Protein AF-A0A1C0VVS7-F1 (afdb_monomer)

Radius of gyration: 14.66 Å; Cα contacts (8 Å, |Δi|>4): 255; chains: 1; bounding box: 35×30×39 Å

pLDDT: mean 87.57, std 10.31, range [34.06, 96.69]

Sequence (140 aa):
MPFSTYYSVQSADDAARLASGGEPWPTSPNKAHIGAGLYSWGTRDDAQLYWERLRNRGIDVDILSFRISNSNLKKLRRLDLRPPISDTIVNGWLEIHSSLYGEGRPHSYQYVIRMTNSGAEHYFSKDVFPLFTLILNAER

Secondary structure (DSSP, 8-state):
--EEEEEEEE-HHHHHHHHTTSPSPP-STTT-TT-SEEEEESSHHHHHHHHHHHHTTT---EEEEEEEEHHHHTTS-EEE--TTS-HHHHHHHHHHH-TTTS-------SEEEEEETTEEEEEEEGGGGGG-EEE-----

Foldseek 3Di:
DDKQKWKAKAAPVQVVCLVVLCPPFDPDLVRAFLHGFTKTHRDVQLVVLVNVVCVVVVHDIDIWMKMAHPVLVVPWQEDECEPPNDPVVVLVVSQQCTNNNHDNDHDPGQWYWDQDPSGIMITGHSVCSVRMDIDDPPDD

Structure (mmCIF, N/CA/C/O backbone):
data_AF-A0A1C0VVS7-F1
#
_entry.id   AF-A0A1C0VVS7-F1
#
loop_
_atom_site.group_PDB
_atom_site.id
_atom_site.type_symbol
_atom_site.label_atom_id
_atom_site.label_alt_id
_atom_site.label_comp_id
_atom_site.label_asym_id
_atom_site.label_entity_id
_atom_site.label_seq_id
_atom_site.pdbx_PDB_ins_code
_atom_site.Cartn_x
_atom_site.Cartn_y
_atom_site.Cartn_z
_atom_site.occupancy
_atom_site.B_iso_or_equiv
_atom_site.auth_seq_id
_atom_site.auth_comp_id
_atom_site.auth_asym_id
_atom_site.auth_atom_id
_atom_site.pdbx_PDB_model_num
ATOM 1 N N . MET A 1 1 ? 7.751 -7.787 20.441 1.00 61.97 1 MET A N 1
ATOM 2 C CA . MET A 1 1 ? 8.459 -7.586 19.153 1.00 61.97 1 MET A CA 1
ATOM 3 C C . MET A 1 1 ? 8.044 -6.238 18.587 1.00 61.97 1 MET A C 1
ATOM 5 O O . MET A 1 1 ? 6.885 -5.895 18.775 1.00 61.97 1 MET A O 1
ATOM 9 N N . PRO A 1 2 ? 8.934 -5.460 17.955 1.00 89.44 2 PRO A N 1
ATOM 10 C CA . PRO A 1 2 ? 8.543 -4.176 17.384 1.00 89.44 2 PRO A CA 1
ATOM 11 C C . PRO A 1 2 ? 7.660 -4.387 16.142 1.00 89.44 2 PRO A C 1
ATOM 13 O O . PRO A 1 2 ? 7.901 -5.305 15.349 1.00 89.44 2 PRO A O 1
ATOM 16 N N . PHE A 1 3 ? 6.638 -3.546 15.999 1.00 91.88 3 PHE A N 1
ATOM 17 C CA . PHE A 1 3 ? 5.687 -3.552 14.887 1.00 91.88 3 PHE A CA 1
ATOM 18 C C . PHE A 1 3 ? 5.788 -2.245 14.106 1.00 91.88 3 PHE A C 1
ATOM 20 O O . PHE A 1 3 ? 6.082 -1.199 14.683 1.00 91.88 3 PHE A O 1
ATOM 27 N N . SER A 1 4 ? 5.500 -2.316 12.812 1.00 93.56 4 SER A N 1
ATOM 28 C CA . SER A 1 4 ? 5.284 -1.149 11.960 1.00 93.56 4 SER A CA 1
ATOM 29 C C . SER A 1 4 ? 3.786 -0.997 11.733 1.00 93.56 4 SER A C 1
ATOM 31 O O . SER A 1 4 ? 3.097 -1.994 11.497 1.00 93.56 4 SER A O 1
ATOM 33 N N . THR A 1 5 ? 3.287 0.233 11.845 1.00 94.38 5 THR A N 1
ATOM 34 C CA . THR A 1 5 ? 1.877 0.560 11.602 1.00 94.38 5 THR A CA 1
ATOM 35 C C . THR A 1 5 ? 1.768 1.315 10.288 1.00 94.38 5 THR A C 1
ATOM 37 O O . THR A 1 5 ? 2.561 2.215 10.033 1.00 94.38 5 THR A O 1
ATOM 40 N N . TYR A 1 6 ? 0.787 0.934 9.481 1.00 94.88 6 TYR A N 1
ATOM 41 C CA . TYR A 1 6 ? 0.453 1.544 8.204 1.00 94.88 6 TYR A CA 1
ATOM 42 C C . TYR A 1 6 ? -1.013 1.951 8.208 1.00 94.88 6 TYR A C 1
ATOM 44 O O . TYR A 1 6 ? -1.836 1.303 8.855 1.00 94.88 6 TYR A O 1
ATOM 52 N N . TYR A 1 7 ? -1.343 3.006 7.479 1.00 94.31 7 TYR A N 1
ATOM 53 C CA . TYR A 1 7 ? -2.673 3.603 7.501 1.00 94.31 7 TYR A CA 1
ATOM 54 C C . TYR A 1 7 ? -3.288 3.554 6.111 1.00 94.31 7 TYR A C 1
ATOM 56 O O . TYR A 1 7 ? -2.705 4.060 5.163 1.00 94.31 7 TYR A O 1
ATOM 64 N N . SER A 1 8 ? -4.453 2.941 5.958 1.00 92.62 8 SER A N 1
ATOM 65 C CA . SER A 1 8 ? -5.158 2.887 4.676 1.00 92.62 8 SER A CA 1
ATOM 66 C C . SER A 1 8 ? -6.434 3.706 4.758 1.00 92.62 8 SER A C 1
ATOM 68 O O . SER A 1 8 ? -7.111 3.675 5.780 1.00 92.62 8 SER A O 1
ATOM 70 N N . VAL A 1 9 ? -6.768 4.425 3.691 1.00 91.31 9 VAL A N 1
ATOM 71 C CA . VAL A 1 9 ? -8.016 5.188 3.606 1.00 91.31 9 VAL A CA 1
ATOM 72 C C . VAL A 1 9 ? -8.990 4.400 2.751 1.00 91.31 9 VAL A C 1
ATOM 74 O O . VAL A 1 9 ? -8.704 4.134 1.584 1.00 91.31 9 VAL A O 1
ATOM 77 N N . GLN 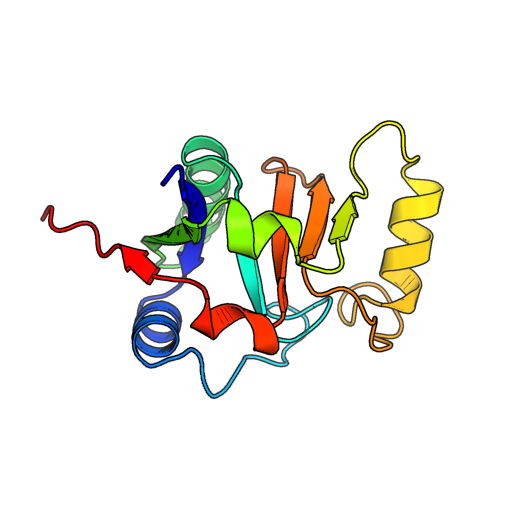A 1 10 ? -10.103 3.984 3.344 1.00 90.50 10 GLN A N 1
ATOM 78 C CA . GLN A 1 10 ? -11.021 3.017 2.750 1.00 90.50 10 GLN A CA 1
ATOM 79 C C . GLN A 1 10 ? -12.466 3.467 2.924 1.00 90.50 10 GLN A C 1
ATOM 81 O O . GLN A 1 10 ? -12.810 4.101 3.918 1.00 90.50 10 GLN A O 1
ATOM 86 N N . SER A 1 11 ? -13.315 3.123 1.957 1.00 88.94 11 SER A N 1
ATOM 87 C CA . SER A 1 11 ? -14.768 3.216 2.132 1.00 88.94 11 SER A CA 1
ATOM 88 C C . SER A 1 11 ? -15.251 2.173 3.146 1.00 88.94 11 SER A C 1
ATOM 90 O O . SER A 1 11 ? -14.535 1.207 3.419 1.00 88.94 11 SER A O 1
ATOM 92 N N . ALA A 1 12 ? -16.470 2.321 3.669 1.00 86.25 12 ALA A N 1
ATOM 93 C CA . ALA A 1 12 ? -17.051 1.350 4.600 1.00 86.25 12 ALA A CA 1
ATOM 94 C C . ALA A 1 12 ? -17.067 -0.087 4.028 1.00 86.25 12 ALA A C 1
ATOM 96 O O . ALA A 1 12 ? -16.686 -1.035 4.717 1.00 86.25 12 ALA A O 1
ATOM 97 N N . ASP A 1 13 ? -17.412 -0.244 2.746 1.00 86.19 13 ASP A N 1
ATOM 98 C CA . ASP A 1 13 ? -17.429 -1.547 2.066 1.00 86.19 13 ASP A CA 1
ATOM 99 C C . ASP A 1 13 ? -16.020 -2.131 1.908 1.00 86.19 13 ASP A C 1
ATOM 101 O O . ASP A 1 13 ? -15.782 -3.319 2.152 1.00 86.19 13 ASP A O 1
ATOM 105 N N . ASP A 1 14 ? -15.055 -1.292 1.518 1.00 86.38 14 ASP A N 1
ATOM 106 C CA . ASP A 1 14 ? -13.663 -1.717 1.383 1.00 86.38 14 ASP A CA 1
ATOM 107 C C . ASP A 1 14 ? -13.058 -2.078 2.756 1.00 86.38 14 ASP A C 1
ATOM 109 O O . ASP A 1 14 ? -12.291 -3.038 2.863 1.00 86.38 14 ASP A O 1
ATOM 113 N N . ALA A 1 15 ? -13.448 -1.365 3.816 1.00 86.94 15 ALA A N 1
ATOM 114 C CA . ALA A 1 15 ? -13.049 -1.642 5.189 1.00 86.94 15 ALA A CA 1
ATOM 115 C C . ALA A 1 15 ? -13.588 -2.987 5.689 1.00 86.94 15 ALA A C 1
ATOM 117 O O . ALA A 1 15 ? -12.817 -3.800 6.205 1.00 86.94 15 ALA A O 1
ATOM 118 N N . ALA A 1 16 ? -14.881 -3.256 5.482 1.00 86.75 16 ALA A N 1
ATOM 119 C CA . ALA A 1 16 ? -15.504 -4.531 5.833 1.00 86.75 16 ALA A CA 1
ATOM 120 C C . ALA A 1 16 ? -14.853 -5.706 5.087 1.00 86.75 16 ALA A C 1
ATOM 122 O O . ALA A 1 16 ? -14.596 -6.766 5.670 1.00 86.75 16 ALA A O 1
ATOM 123 N N . ARG A 1 17 ? -14.503 -5.500 3.810 1.00 89.50 17 ARG A N 1
ATOM 124 C CA . ARG A 1 17 ? -13.775 -6.492 3.015 1.00 89.50 17 ARG A CA 1
ATOM 125 C C . ARG A 1 17 ? -12.387 -6.773 3.586 1.00 89.50 17 ARG A C 1
ATOM 127 O O . ARG A 1 17 ? -12.032 -7.934 3.769 1.00 89.50 17 ARG A O 1
ATOM 134 N N . LEU A 1 18 ? -11.602 -5.739 3.890 1.00 88.12 18 LEU A N 1
ATOM 135 C CA . LEU A 1 18 ? -10.261 -5.905 4.467 1.00 88.12 18 LEU A CA 1
ATOM 136 C C . LEU A 1 18 ? -10.311 -6.550 5.858 1.00 88.12 18 LEU A C 1
ATOM 138 O O . LEU A 1 18 ? -9.459 -7.380 6.169 1.00 88.12 18 LEU A O 1
ATOM 142 N N . ALA A 1 19 ? -11.336 -6.245 6.659 1.00 86.25 19 ALA A N 1
ATOM 143 C CA . ALA A 1 19 ? -11.585 -6.920 7.932 1.00 86.25 19 ALA A CA 1
ATOM 144 C C . ALA A 1 19 ? -11.899 -8.420 7.761 1.00 86.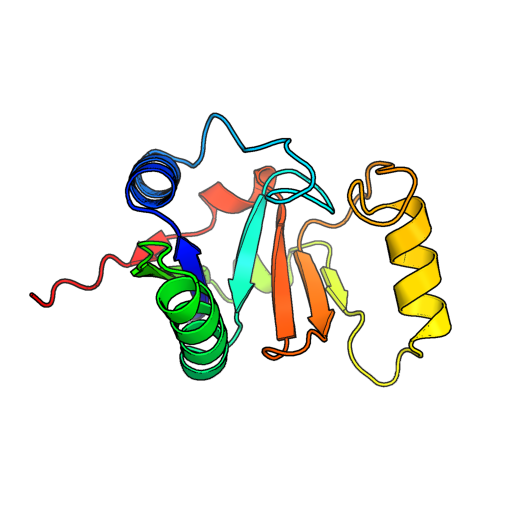25 19 ALA A C 1
ATOM 146 O O . ALA A 1 19 ? -11.568 -9.217 8.635 1.00 86.25 19 ALA A O 1
ATOM 147 N N . SER A 1 20 ? -12.474 -8.808 6.619 1.00 85.94 20 SER A N 1
ATOM 148 C CA . SER A 1 20 ? -12.826 -10.196 6.278 1.00 85.94 20 SER A CA 1
ATOM 149 C C . SER A 1 20 ? -11.718 -10.954 5.528 1.00 85.94 20 SER A C 1
ATOM 151 O O . SER A 1 20 ? -11.952 -12.058 5.045 1.00 85.94 20 SER A O 1
ATOM 153 N N . GLY A 1 21 ? -10.511 -10.384 5.407 1.00 81.56 21 GLY A N 1
ATOM 154 C CA . GLY A 1 21 ? -9.367 -11.014 4.725 1.00 81.56 21 GLY A CA 1
ATOM 155 C C . GLY A 1 21 ? -9.020 -10.422 3.354 1.00 81.56 21 GLY A C 1
ATOM 156 O O . GLY A 1 21 ? -8.024 -10.819 2.753 1.00 81.56 21 GLY A O 1
ATOM 157 N N . GLY A 1 22 ? -9.788 -9.440 2.876 1.00 81.19 22 GLY A N 1
ATOM 158 C CA . GLY A 1 22 ? -9.472 -8.645 1.685 1.00 81.19 22 GLY A CA 1
ATOM 159 C C . GLY A 1 22 ? -10.015 -9.187 0.361 1.00 81.19 22 GLY A C 1
ATOM 160 O O . GLY A 1 22 ? -9.977 -8.465 -0.635 1.00 81.19 22 GLY A O 1
ATOM 161 N N . GLU A 1 23 ? -10.577 -10.398 0.336 1.00 83.75 23 GLU A N 1
ATOM 162 C CA . GLU A 1 23 ? -11.190 -10.967 -0.869 1.00 83.75 23 GLU A CA 1
ATOM 163 C C . GLU A 1 23 ? -12.662 -10.544 -1.047 1.00 83.75 23 GLU A C 1
ATOM 165 O O . GLU A 1 23 ? -13.395 -10.458 -0.062 1.00 83.75 23 GLU A O 1
ATOM 170 N N . PRO A 1 24 ? -13.125 -10.295 -2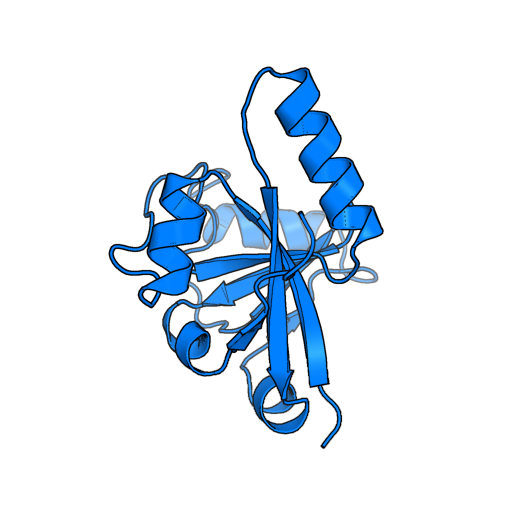.289 1.00 84.19 24 PRO A N 1
ATOM 171 C CA . PRO A 1 24 ? -12.355 -10.270 -3.535 1.00 84.19 24 PRO A CA 1
ATOM 172 C C . PRO A 1 24 ? -11.523 -8.986 -3.671 1.00 84.19 24 PRO A C 1
ATOM 174 O O . PRO A 1 24 ? -12.031 -7.875 -3.518 1.00 84.19 24 PRO A O 1
ATOM 177 N N . TRP A 1 25 ? -10.239 -9.126 -4.003 1.00 83.44 25 TRP A N 1
ATOM 178 C CA . TRP A 1 25 ? -9.364 -7.966 -4.151 1.00 83.44 25 TRP A CA 1
ATOM 179 C C . TRP A 1 25 ? -9.763 -7.122 -5.366 1.00 83.44 25 TRP A C 1
ATOM 181 O O . TRP A 1 25 ? -9.960 -7.683 -6.448 1.00 83.44 25 TRP A O 1
ATOM 191 N N . PRO A 1 26 ? -9.839 -5.784 -5.231 1.00 79.62 26 PRO A N 1
ATOM 192 C CA . PRO A 1 26 ? -10.102 -4.916 -6.367 1.00 79.62 26 PRO A CA 1
ATOM 193 C C . PRO A 1 26 ? -9.052 -5.121 -7.460 1.00 79.62 26 PRO A C 1
ATOM 195 O O . PRO A 1 26 ? -7.859 -5.189 -7.179 1.00 79.62 26 PRO A O 1
ATOM 198 N N . THR A 1 27 ? -9.501 -5.178 -8.711 1.00 75.06 27 THR A N 1
ATOM 199 C CA . THR A 1 27 ? -8.637 -5.209 -9.904 1.00 75.06 27 THR A CA 1
ATOM 200 C C . THR A 1 27 ? -8.775 -3.945 -10.748 1.00 75.06 27 THR A C 1
ATOM 202 O O . THR A 1 27 ? -8.056 -3.768 -11.726 1.00 75.06 27 THR A O 1
ATOM 205 N N . SER A 1 28 ? -9.693 -3.044 -10.378 1.00 71.75 28 SER A N 1
ATOM 206 C CA . SER A 1 28 ? -9.908 -1.793 -11.101 1.00 71.75 28 SER A CA 1
ATOM 207 C C . SER A 1 28 ? -8.653 -0.911 -11.037 1.00 71.75 28 SER A C 1
ATOM 209 O O . SER A 1 28 ? -8.138 -0.719 -9.927 1.00 71.75 28 SER A O 1
ATOM 211 N N . PRO A 1 29 ? -8.227 -0.280 -12.147 1.00 69.94 29 PRO A N 1
ATOM 212 C CA . PRO A 1 29 ? -7.024 0.554 -12.185 1.00 69.94 29 PRO A CA 1
ATOM 213 C C . PRO A 1 29 ? -6.984 1.636 -11.104 1.00 69.94 29 PRO A C 1
ATOM 215 O O . PRO A 1 29 ? -5.954 1.854 -10.487 1.00 69.94 29 PRO A O 1
ATOM 218 N N . ASN A 1 30 ? -8.122 2.248 -10.772 1.00 70.19 30 ASN A N 1
ATOM 219 C CA . ASN A 1 30 ? -8.191 3.302 -9.751 1.00 70.19 30 ASN A CA 1
ATOM 220 C C . ASN A 1 30 ? -8.002 2.808 -8.304 1.00 70.19 30 ASN A C 1
ATOM 222 O O . ASN A 1 30 ? -7.813 3.627 -7.410 1.00 70.19 30 ASN A O 1
ATOM 226 N N . LYS A 1 31 ? -8.081 1.494 -8.058 1.00 70.31 31 LYS A N 1
ATOM 227 C CA . LYS A 1 31 ? -7.936 0.884 -6.720 1.00 70.31 31 LYS A CA 1
ATOM 228 C C . LYS A 1 31 ? -6.742 -0.069 -6.606 1.00 70.31 31 LYS A C 1
ATOM 230 O O . LYS A 1 31 ? -6.340 -0.390 -5.496 1.00 70.31 31 LYS A O 1
ATOM 235 N N . ALA A 1 32 ? -6.210 -0.539 -7.732 1.00 77.31 32 ALA A N 1
ATOM 236 C CA . ALA A 1 32 ? -5.192 -1.584 -7.797 1.00 77.31 32 ALA A CA 1
ATOM 237 C C . ALA A 1 32 ? -4.210 -1.328 -8.944 1.00 77.31 32 ALA A C 1
ATOM 239 O O . ALA A 1 32 ? -3.900 -2.221 -9.732 1.00 77.31 32 ALA A O 1
ATOM 240 N N . HIS A 1 33 ? -3.755 -0.078 -9.080 1.00 79.44 33 HIS A N 1
ATOM 241 C CA . HIS A 1 33 ? -3.030 0.327 -10.276 1.00 79.44 33 HIS A CA 1
ATOM 242 C C . HIS A 1 33 ? -1.738 -0.481 -10.478 1.00 79.44 33 HIS A C 1
ATOM 244 O O . HIS A 1 33 ? -1.489 -0.923 -11.586 1.00 79.44 33 HIS A O 1
ATOM 250 N N . ILE A 1 34 ? -0.973 -0.776 -9.427 1.00 84.50 34 ILE A N 1
ATOM 251 C CA . ILE A 1 34 ? 0.234 -1.636 -9.486 1.00 84.50 34 ILE A 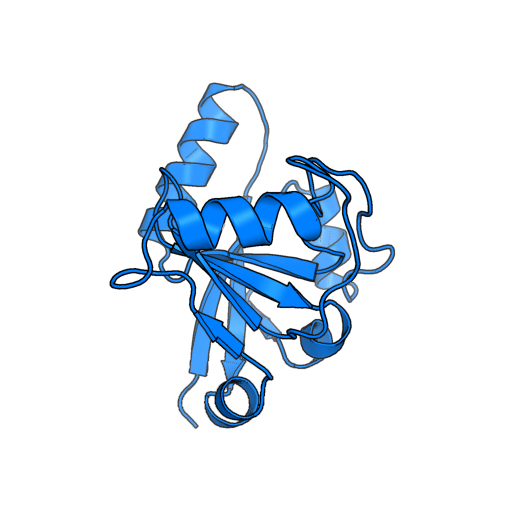CA 1
ATOM 252 C C . ILE A 1 34 ? -0.027 -3.089 -9.061 1.00 84.50 34 ILE A C 1
ATOM 254 O O . ILE A 1 34 ? 0.896 -3.887 -8.968 1.00 84.50 34 ILE A O 1
ATOM 258 N N . GLY A 1 35 ? -1.284 -3.460 -8.822 1.00 86.56 35 GLY A N 1
ATOM 259 C CA . GLY A 1 35 ? -1.671 -4.821 -8.469 1.00 86.56 35 GLY A CA 1
ATOM 260 C C . GLY A 1 35 ? -2.685 -4.892 -7.335 1.00 86.56 35 GLY A C 1
ATOM 261 O O . GLY A 1 35 ? -2.960 -3.923 -6.631 1.00 86.56 35 GLY A O 1
ATOM 262 N N . ALA A 1 36 ? -3.256 -6.081 -7.162 1.00 88.75 36 ALA A N 1
ATOM 263 C CA . ALA A 1 36 ? -4.169 -6.374 -6.069 1.00 88.75 36 ALA A CA 1
ATOM 264 C C . ALA A 1 36 ? -3.415 -6.409 -4.731 1.00 88.75 36 ALA A C 1
ATOM 266 O O . ALA A 1 36 ? -2.531 -7.246 -4.524 1.00 88.75 36 ALA A O 1
ATOM 267 N N . GLY A 1 37 ? -3.790 -5.531 -3.805 1.00 91.38 37 GLY A N 1
ATOM 268 C CA . GLY A 1 37 ? -3.126 -5.452 -2.514 1.00 91.38 37 GLY A CA 1
ATOM 269 C C . GLY A 1 37 ? -3.616 -4.315 -1.631 1.00 91.38 37 GLY A C 1
ATOM 270 O O . GLY A 1 37 ? -4.562 -3.597 -1.960 1.00 91.38 37 GLY A O 1
ATOM 271 N N . LEU A 1 38 ? -2.963 -4.174 -0.482 1.00 92.31 38 LEU A N 1
ATOM 272 C CA . LEU A 1 38 ? -3.209 -3.106 0.474 1.00 92.31 38 LEU A CA 1
ATOM 273 C C . LEU A 1 38 ? -2.372 -1.878 0.101 1.00 92.31 38 LEU A C 1
ATOM 275 O O . LEU A 1 38 ? -1.145 -1.912 0.168 1.00 92.31 38 LEU A O 1
ATOM 279 N N . TYR A 1 39 ? -3.053 -0.785 -0.227 1.00 92.69 39 TYR A N 1
ATOM 280 C CA . TYR A 1 39 ? -2.460 0.539 -0.409 1.00 92.69 39 TYR A CA 1
ATOM 281 C C . TYR A 1 39 ? -2.580 1.327 0.888 1.00 92.69 39 TYR A C 1
ATOM 283 O O . TYR A 1 39 ? -3.651 1.382 1.496 1.00 92.69 39 TYR A O 1
ATOM 291 N N . SER A 1 40 ? -1.479 1.902 1.347 1.00 94.38 40 SER A N 1
ATOM 292 C CA . SER A 1 40 ? -1.398 2.508 2.672 1.00 94.38 40 SER A CA 1
ATOM 293 C C . SER A 1 40 ? -0.354 3.617 2.741 1.00 94.38 40 SER A C 1
ATOM 295 O O . SER A 1 40 ? 0.432 3.812 1.822 1.00 94.38 40 SER A O 1
ATOM 297 N N . TRP A 1 41 ? -0.341 4.327 3.856 1.00 94.25 41 TRP A N 1
ATOM 298 C CA . TRP A 1 41 ? 0.566 5.412 4.187 1.00 94.25 41 TRP A CA 1
ATOM 299 C C . TRP A 1 41 ? 1.417 5.013 5.388 1.00 94.25 41 TRP A C 1
ATOM 301 O O . TRP A 1 41 ? 0.957 4.293 6.280 1.00 94.25 41 TRP A O 1
ATOM 311 N N . GLY A 1 42 ? 2.669 5.471 5.408 1.00 91.00 42 GLY A N 1
ATOM 312 C CA . GLY A 1 42 ? 3.607 5.174 6.492 1.00 91.00 42 GLY A CA 1
ATOM 313 C C . GLY A 1 42 ? 3.305 5.941 7.781 1.00 91.00 42 GLY A C 1
ATOM 314 O O . GLY A 1 42 ? 3.732 5.525 8.855 1.00 91.00 42 GLY A O 1
ATOM 315 N N . THR A 1 43 ? 2.558 7.043 7.685 1.00 90.38 43 THR A N 1
ATOM 316 C CA . THR A 1 43 ? 2.168 7.888 8.817 1.00 90.38 43 THR A CA 1
ATOM 317 C C . THR A 1 43 ? 0.666 8.164 8.803 1.00 90.38 43 THR A C 1
ATOM 319 O O . THR A 1 43 ? 0.007 8.058 7.764 1.00 90.38 43 THR A O 1
ATOM 322 N N . ARG A 1 44 ? 0.110 8.501 9.974 1.00 89.75 44 ARG A N 1
ATOM 323 C CA . ARG A 1 44 ? -1.303 8.882 10.091 1.00 89.75 44 ARG A CA 1
ATOM 324 C C . ARG A 1 44 ? -1.574 10.224 9.412 1.00 89.75 44 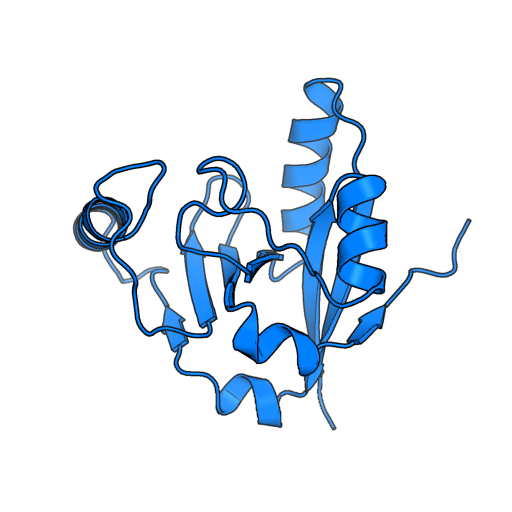ARG A C 1
ATOM 326 O O . ARG A 1 44 ? -2.629 10.370 8.808 1.00 89.75 44 ARG A O 1
ATOM 333 N N . ASP A 1 45 ? -0.625 11.153 9.475 1.00 90.38 45 ASP A N 1
ATOM 334 C CA . ASP A 1 45 ? -0.764 12.499 8.911 1.00 90.38 45 ASP A CA 1
ATOM 335 C C . ASP A 1 45 ? -0.873 12.447 7.378 1.00 90.38 45 ASP A C 1
ATOM 337 O O . ASP A 1 45 ? -1.777 13.051 6.803 1.00 90.38 45 ASP A O 1
ATOM 341 N N . ASP A 1 46 ? -0.045 11.631 6.715 1.00 90.19 46 ASP A N 1
ATOM 342 C CA . ASP A 1 46 ? -0.134 11.393 5.264 1.00 90.19 46 ASP A CA 1
ATOM 343 C C . ASP A 1 46 ? -1.498 10.787 4.874 1.00 90.19 46 ASP A C 1
ATOM 345 O O . ASP A 1 46 ? -2.140 11.205 3.902 1.00 90.19 46 ASP A O 1
ATOM 349 N N . ALA A 1 47 ? -1.986 9.828 5.673 1.00 90.62 47 ALA A N 1
ATOM 350 C CA . ALA A 1 47 ? -3.309 9.242 5.477 1.00 90.62 47 ALA A CA 1
ATOM 351 C C . ALA A 1 47 ? -4.430 10.259 5.687 1.00 90.62 47 ALA A C 1
ATOM 353 O O . ALA A 1 47 ? -5.410 10.237 4.943 1.00 90.62 47 ALA A O 1
ATOM 354 N N . GLN A 1 48 ? -4.285 11.160 6.656 1.00 90.25 48 GLN A N 1
ATOM 355 C CA . GLN A 1 48 ? -5.248 12.221 6.909 1.00 90.25 48 GLN A CA 1
ATOM 356 C C . GLN A 1 48 ? -5.294 13.216 5.747 1.00 90.25 48 GLN A C 1
ATOM 358 O O . GLN A 1 48 ? -6.383 13.530 5.277 1.00 90.25 48 GLN A O 1
ATOM 363 N N . LEU A 1 49 ? -4.148 13.623 5.193 1.00 90.25 49 LEU A N 1
ATOM 364 C CA . LEU A 1 49 ? -4.107 14.475 3.998 1.00 90.25 49 LEU A CA 1
ATOM 365 C C . LEU A 1 49 ? -4.834 13.832 2.810 1.00 90.25 49 LEU A C 1
ATOM 367 O O . LEU A 1 49 ? -5.521 14.510 2.042 1.00 90.25 49 LEU A O 1
ATOM 371 N N . TYR A 1 50 ? -4.687 12.517 2.629 1.00 88.88 50 TYR A N 1
ATOM 372 C CA . TYR A 1 50 ? -5.418 11.792 1.591 1.00 88.88 50 TYR A CA 1
ATOM 373 C C . TYR A 1 50 ? -6.920 11.670 1.908 1.00 88.88 50 TYR A C 1
ATOM 375 O O . TYR A 1 50 ? -7.753 11.888 1.027 1.00 88.88 50 TYR A O 1
ATOM 383 N N . TRP A 1 51 ? -7.274 11.396 3.165 1.00 91.19 51 TRP A N 1
ATOM 384 C CA . TRP A 1 51 ? -8.654 11.345 3.656 1.00 91.19 51 TRP A CA 1
ATOM 385 C C . TRP A 1 51 ? -9.389 12.678 3.458 1.00 91.19 51 TRP A C 1
ATOM 387 O O . TRP A 1 51 ? -10.482 12.689 2.892 1.00 91.19 51 TRP A O 1
ATOM 397 N N . GLU A 1 52 ? -8.766 13.806 3.808 1.00 90.25 52 GLU A N 1
ATOM 398 C CA . GLU A 1 52 ? -9.321 15.153 3.614 1.00 90.25 52 GLU A CA 1
ATOM 399 C C . GLU A 1 52 ? -9.582 15.437 2.130 1.00 90.25 52 GLU A C 1
ATOM 401 O O . GLU A 1 52 ? -10.642 15.943 1.763 1.00 90.25 52 GLU A O 1
ATOM 406 N N . ARG A 1 53 ? -8.661 15.043 1.239 1.00 88.81 53 ARG A N 1
ATOM 407 C CA . ARG A 1 53 ? -8.847 15.190 -0.216 1.00 88.81 53 ARG A CA 1
ATOM 408 C C . ARG A 1 53 ? -10.044 14.401 -0.742 1.00 88.81 53 ARG A C 1
ATOM 410 O O . ARG A 1 53 ? -10.732 14.892 -1.636 1.00 88.81 53 ARG A O 1
ATOM 417 N N . LEU A 1 54 ? -10.286 13.195 -0.229 1.00 88.56 54 LEU A N 1
ATOM 418 C CA . LEU A 1 54 ? -11.432 12.372 -0.630 1.00 88.56 54 LEU A CA 1
ATOM 419 C C . LEU A 1 54 ? -12.747 12.913 -0.054 1.00 88.56 54 LEU A C 1
ATOM 421 O O . LEU A 1 54 ? -13.716 13.063 -0.800 1.00 88.56 54 LEU A O 1
ATOM 425 N N . ARG A 1 55 ? -12.753 13.312 1.222 1.00 89.06 55 ARG A N 1
ATOM 426 C CA . ARG A 1 55 ? -13.896 13.969 1.880 1.00 89.06 55 ARG A CA 1
ATOM 427 C C . ARG A 1 55 ? -14.297 15.262 1.172 1.00 89.06 55 ARG A C 1
ATOM 429 O O . ARG A 1 55 ? -15.478 15.470 0.913 1.00 89.06 55 ARG A O 1
ATOM 436 N N . ASN A 1 56 ? -13.327 16.077 0.755 1.00 89.81 56 ASN A N 1
ATOM 437 C CA . ASN A 1 56 ? -13.569 17.305 -0.014 1.00 89.81 56 ASN A CA 1
ATOM 438 C C . ASN A 1 56 ? -14.190 17.045 -1.397 1.00 89.81 56 ASN A C 1
ATOM 440 O O . ASN A 1 56 ? -14.798 17.939 -1.978 1.00 89.81 56 ASN A O 1
ATOM 444 N N . ARG A 1 57 ? -14.063 15.824 -1.928 1.00 87.31 57 ARG A N 1
ATOM 445 C CA . ARG A 1 57 ? -14.738 15.374 -3.157 1.00 87.31 57 ARG A CA 1
ATOM 446 C C . ARG A 1 57 ? -16.107 14.738 -2.887 1.00 87.31 57 ARG A C 1
ATOM 448 O O . ARG A 1 57 ? -16.719 14.226 -3.817 1.00 87.31 57 ARG A O 1
ATOM 455 N N . GLY A 1 58 ? -16.576 14.750 -1.637 1.00 88.88 58 GLY A N 1
ATOM 456 C CA . GLY A 1 58 ? -17.837 14.138 -1.217 1.00 88.88 58 GLY A CA 1
ATOM 457 C C . GLY A 1 58 ? -17.780 12.616 -1.074 1.00 88.88 58 GLY A C 1
ATOM 458 O O . GLY A 1 58 ? -18.826 11.975 -1.072 1.00 88.88 58 GLY A O 1
ATOM 459 N N . ILE A 1 59 ? -16.584 12.024 -0.987 1.00 88.94 59 ILE A N 1
ATOM 460 C CA . ILE A 1 59 ? -16.412 10.575 -0.835 1.00 88.94 59 ILE A CA 1
ATOM 461 C C . ILE A 1 59 ? -16.316 10.249 0.656 1.00 88.94 59 ILE A C 1
ATOM 463 O O . ILE A 1 59 ? -15.451 10.784 1.354 1.00 88.94 59 ILE A O 1
ATOM 467 N N . ASP A 1 60 ? -17.187 9.360 1.130 1.00 89.44 60 ASP A N 1
ATOM 468 C CA . ASP A 1 60 ? -17.162 8.890 2.512 1.00 89.44 60 ASP A CA 1
ATOM 469 C C . ASP A 1 60 ? -16.136 7.766 2.685 1.00 89.44 60 ASP A C 1
ATOM 471 O O . ASP A 1 60 ? -16.197 6.716 2.037 1.00 89.44 60 ASP A O 1
ATOM 475 N N . VAL A 1 61 ? -15.146 8.034 3.527 1.00 91.31 61 VAL A N 1
ATOM 476 C CA . VAL A 1 61 ? -14.011 7.155 3.801 1.00 91.31 61 VAL A CA 1
ATOM 477 C C . VAL A 1 61 ? -13.576 7.305 5.250 1.00 91.31 61 VAL A C 1
ATOM 479 O O . VAL A 1 61 ? -13.782 8.357 5.866 1.00 91.31 61 VAL A O 1
ATOM 482 N N . ASP A 1 62 ? -12.895 6.276 5.742 1.00 91.12 62 ASP A N 1
ATOM 483 C CA . ASP A 1 62 ? -12.289 6.197 7.065 1.00 91.12 62 ASP A CA 1
ATOM 484 C C . ASP A 1 62 ? -10.827 5.755 6.980 1.00 91.12 62 ASP A C 1
ATOM 486 O O . ASP A 1 62 ? -10.385 5.138 6.005 1.00 91.12 62 ASP A O 1
ATOM 490 N N . 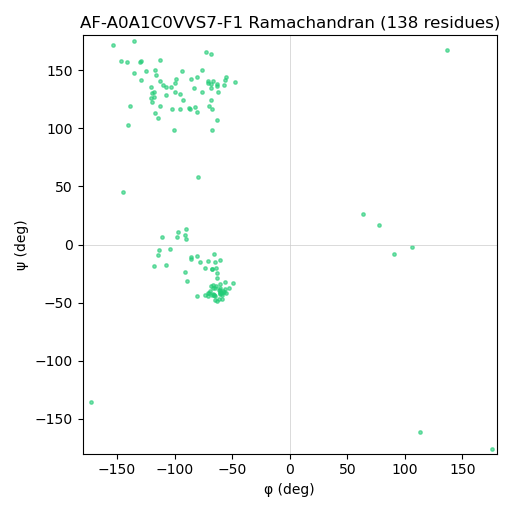ILE A 1 63 ? -10.062 6.082 8.022 1.00 91.75 63 ILE A N 1
ATOM 491 C CA . ILE A 1 63 ? -8.660 5.684 8.150 1.00 91.75 63 ILE A CA 1
ATOM 492 C C . ILE A 1 63 ? -8.576 4.406 8.985 1.00 91.75 63 ILE A C 1
ATOM 494 O O . ILE A 1 63 ? -8.867 4.399 10.181 1.00 91.75 63 ILE A O 1
ATOM 498 N N . LEU A 1 64 ? -8.104 3.333 8.363 1.00 92.00 64 LEU A N 1
ATOM 499 C CA . LEU A 1 64 ? -7.841 2.044 8.990 1.00 92.00 64 LEU A CA 1
ATOM 500 C C . LEU A 1 64 ? -6.360 1.896 9.318 1.00 92.00 64 LEU A C 1
ATOM 502 O O . LEU A 1 64 ? -5.502 2.288 8.529 1.00 92.00 64 LEU A O 1
ATOM 506 N N . SER A 1 65 ? -6.055 1.272 10.455 1.00 94.25 65 SER A N 1
ATOM 507 C CA . SER A 1 65 ? -4.676 1.027 10.889 1.00 94.25 65 SER A CA 1
ATOM 508 C C . SER A 1 65 ? -4.320 -0.449 10.743 1.00 94.25 65 SER A C 1
ATOM 510 O O . SER A 1 65 ? -5.013 -1.311 11.267 1.00 94.25 65 SER A O 1
ATOM 512 N N . PHE A 1 66 ? -3.212 -0.758 10.083 1.00 94.06 66 PHE A N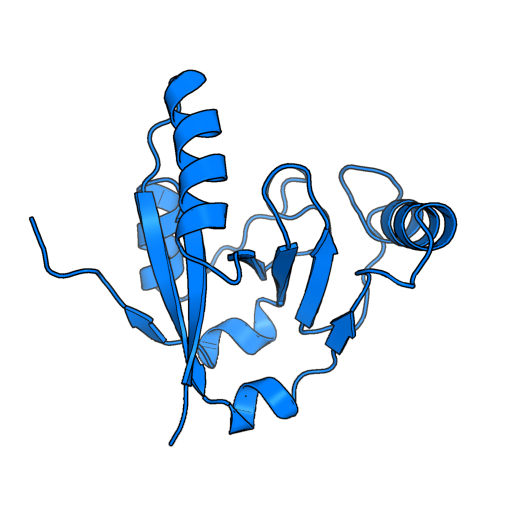 1
ATOM 513 C CA . PHE A 1 66 ? -2.724 -2.117 9.863 1.00 94.06 66 PHE A CA 1
ATOM 514 C C . PHE A 1 66 ? -1.344 -2.280 10.487 1.00 94.06 66 PHE A C 1
ATOM 516 O O . PHE A 1 66 ? -0.447 -1.474 10.248 1.00 94.06 66 PHE A O 1
ATOM 523 N N . ARG A 1 67 ? -1.150 -3.334 11.281 1.00 95.12 67 ARG A N 1
ATOM 524 C CA . ARG A 1 67 ? 0.140 -3.642 11.909 1.00 95.12 67 ARG A CA 1
ATOM 525 C C . ARG A 1 67 ? 0.772 -4.877 11.300 1.00 95.12 67 ARG A C 1
ATOM 527 O O . ARG A 1 67 ? 0.105 -5.888 11.131 1.00 95.12 67 ARG A O 1
ATOM 534 N N . ILE A 1 68 ? 2.075 -4.811 11.064 1.00 95.38 68 ILE A N 1
ATOM 535 C CA . ILE A 1 68 ? 2.912 -5.948 10.669 1.00 95.38 68 ILE A CA 1
ATOM 536 C C . ILE A 1 68 ? 4.129 -6.016 11.590 1.00 95.38 68 ILE A C 1
ATOM 538 O O . ILE A 1 68 ? 4.682 -4.992 11.999 1.00 95.38 68 ILE A O 1
ATOM 542 N N . SER A 1 69 ? 4.554 -7.225 11.956 1.00 96.00 69 SER A N 1
ATOM 543 C CA . SER A 1 69 ? 5.778 -7.394 12.741 1.00 96.00 69 SER A CA 1
ATOM 544 C C . SER A 1 69 ? 6.998 -6.975 11.917 1.00 96.00 69 SER A C 1
ATOM 546 O O . SER A 1 69 ? 7.106 -7.280 10.726 1.00 96.00 69 SER A O 1
ATOM 548 N N . ASN A 1 70 ? 7.973 -6.317 12.547 1.00 93.81 70 ASN A N 1
ATOM 549 C CA . ASN A 1 70 ? 9.177 -5.884 11.831 1.00 93.81 70 ASN A CA 1
ATOM 550 C C . ASN A 1 70 ? 9.984 -7.071 11.276 1.00 93.81 70 ASN A C 1
ATOM 552 O O . ASN A 1 70 ? 10.719 -6.914 10.304 1.00 93.81 70 ASN A O 1
ATOM 556 N N . SER A 1 71 ? 9.857 -8.259 11.875 1.00 94.69 71 SER A N 1
ATOM 557 C CA . SER A 1 71 ? 10.472 -9.490 11.371 1.00 94.69 71 SER A CA 1
ATOM 558 C C . SER A 1 71 ? 9.831 -9.970 10.068 1.00 94.69 71 SER A C 1
ATOM 560 O O . SER A 1 71 ? 10.561 -10.381 9.170 1.00 94.69 71 SER A O 1
ATOM 562 N N . ASN A 1 72 ? 8.503 -9.889 9.935 1.00 95.12 72 ASN A N 1
ATOM 563 C CA . ASN A 1 72 ? 7.809 -10.215 8.687 1.00 95.12 72 ASN A CA 1
ATOM 564 C C . ASN A 1 72 ? 8.073 -9.153 7.622 1.00 95.12 72 ASN A C 1
ATOM 566 O O . ASN A 1 72 ? 8.423 -9.498 6.497 1.00 95.12 72 ASN A O 1
ATOM 570 N N . LEU A 1 73 ? 8.012 -7.871 7.995 1.00 94.38 73 LEU A N 1
ATOM 571 C CA . LEU A 1 73 ? 8.259 -6.758 7.079 1.00 94.38 73 LEU A CA 1
ATOM 572 C C . LEU A 1 73 ? 9.642 -6.846 6.412 1.00 94.38 73 LEU A C 1
ATOM 574 O O . LEU A 1 73 ? 9.769 -6.622 5.212 1.00 94.38 73 LEU A O 1
ATOM 578 N N . LYS A 1 74 ? 10.681 -7.222 7.171 1.00 94.12 74 LYS A N 1
ATOM 579 C CA . LYS A 1 74 ? 12.054 -7.380 6.655 1.00 94.12 74 LYS A CA 1
ATOM 580 C C . LYS A 1 74 ? 12.227 -8.542 5.672 1.00 94.12 74 LYS A C 1
ATOM 582 O O . LYS A 1 74 ? 13.203 -8.545 4.931 1.00 94.12 74 LYS A O 1
ATOM 587 N N . LYS A 1 75 ? 11.325 -9.526 5.680 1.00 95.19 75 LYS A N 1
ATOM 588 C CA . LYS A 1 75 ? 11.374 -10.688 4.777 1.00 95.19 75 LYS A CA 1
ATOM 589 C C . LYS A 1 75 ? 10.705 -10.418 3.431 1.00 95.19 75 LYS A C 1
ATOM 591 O O . LYS A 1 75 ? 10.851 -11.228 2.520 1.00 95.19 75 LYS A O 1
ATOM 596 N N . LEU A 1 76 ? 9.960 -9.319 3.306 1.00 96.00 76 LEU A N 1
ATOM 597 C CA . LEU A 1 76 ? 9.227 -9.010 2.084 1.00 96.00 76 LEU A CA 1
ATOM 598 C C . LEU A 1 76 ? 10.186 -8.614 0.962 1.00 96.00 76 LEU A C 1
ATOM 600 O O . LEU A 1 76 ? 11.111 -7.822 1.165 1.00 96.00 76 LEU A O 1
ATOM 604 N N . ARG A 1 77 ? 9.916 -9.102 -0.252 1.00 96.62 77 ARG A N 1
ATOM 605 C CA . ARG A 1 77 ? 10.600 -8.627 -1.460 1.00 96.62 77 ARG A CA 1
ATOM 606 C C . ARG A 1 77 ? 10.188 -7.179 -1.732 1.00 96.62 77 ARG A C 1
ATOM 608 O O . ARG A 1 77 ? 9.105 -6.933 -2.270 1.00 96.62 77 ARG A O 1
ATOM 615 N N . ARG A 1 78 ? 11.049 -6.243 -1.322 1.00 95.81 78 ARG A N 1
ATOM 616 C CA . ARG A 1 78 ? 10.787 -4.800 -1.305 1.00 95.81 78 ARG A CA 1
ATOM 617 C C . ARG A 1 78 ? 11.403 -4.066 -2.496 1.00 95.81 78 ARG A C 1
ATOM 619 O O . ARG A 1 78 ? 12.565 -4.301 -2.817 1.00 95.81 78 ARG A O 1
ATOM 626 N N . LEU A 1 79 ? 10.655 -3.121 -3.056 1.00 95.31 79 LEU A N 1
ATOM 627 C CA . LEU A 1 79 ? 11.136 -2.067 -3.950 1.00 95.31 79 LEU A CA 1
ATOM 628 C C . LEU A 1 79 ? 10.873 -0.705 -3.295 1.00 95.31 79 LEU A C 1
ATOM 630 O O . LEU A 1 79 ? 9.750 -0.426 -2.885 1.00 95.31 79 LEU A O 1
ATOM 634 N N . ASP A 1 80 ? 11.897 0.134 -3.172 1.00 95.00 80 ASP A N 1
ATOM 635 C CA . ASP A 1 80 ? 11.767 1.499 -2.652 1.00 95.00 80 ASP A CA 1
ATOM 636 C C . ASP A 1 80 ? 12.106 2.480 -3.777 1.00 95.00 80 ASP A C 1
ATOM 638 O O . ASP A 1 80 ? 13.252 2.552 -4.212 1.00 95.00 80 ASP A O 1
ATOM 642 N N . LEU A 1 81 ? 11.085 3.169 -4.286 1.00 93.25 81 LEU A N 1
ATOM 643 C CA . LEU A 1 81 ? 11.162 4.129 -5.391 1.00 93.25 81 LEU A CA 1
ATOM 644 C C . LEU A 1 81 ? 11.253 5.578 -4.895 1.00 93.25 81 LEU A C 1
ATOM 646 O O . LEU A 1 81 ? 11.078 6.511 -5.674 1.00 93.25 81 LEU A O 1
ATOM 650 N N . ARG A 1 82 ? 11.471 5.796 -3.595 1.00 92.31 82 ARG A N 1
ATOM 651 C CA . ARG A 1 82 ? 11.671 7.140 -3.041 1.00 92.31 82 ARG A CA 1
ATOM 652 C C . ARG A 1 82 ? 13.053 7.697 -3.433 1.00 92.31 82 ARG A C 1
ATOM 654 O O . ARG A 1 82 ? 13.922 6.932 -3.861 1.00 92.31 82 ARG A O 1
ATOM 661 N N . PRO A 1 83 ? 13.294 9.013 -3.263 1.00 88.12 83 PRO A N 1
ATOM 662 C CA . PRO A 1 83 ? 14.614 9.604 -3.475 1.00 88.12 83 PRO A CA 1
ATOM 663 C C . PRO A 1 83 ? 15.732 8.804 -2.779 1.00 88.12 83 PRO A C 1
ATOM 665 O O . PRO A 1 83 ? 15.529 8.332 -1.656 1.00 88.12 83 PRO A O 1
ATOM 668 N N . PRO A 1 84 ? 16.907 8.637 -3.420 1.00 90.44 84 PRO A N 1
ATOM 669 C CA . PRO A 1 84 ? 17.421 9.406 -4.562 1.00 90.44 84 PRO A CA 1
ATOM 670 C C . PRO A 1 84 ? 17.057 8.859 -5.958 1.00 90.44 84 PRO A C 1
ATOM 672 O O . PRO A 1 84 ? 17.656 9.284 -6.944 1.00 90.44 84 PRO A O 1
ATOM 675 N N . ILE A 1 85 ? 16.114 7.917 -6.072 1.00 90.06 85 ILE A N 1
ATOM 676 C CA . ILE A 1 85 ? 15.634 7.446 -7.380 1.00 90.06 85 ILE A CA 1
ATOM 677 C C . ILE A 1 85 ? 14.977 8.610 -8.135 1.00 90.06 85 ILE A C 1
ATOM 679 O O . ILE A 1 85 ? 14.171 9.340 -7.563 1.00 90.06 85 ILE A O 1
ATOM 683 N N . SER A 1 86 ? 15.346 8.805 -9.405 1.00 89.62 86 SER A N 1
ATOM 684 C CA . SER A 1 86 ? 14.812 9.896 -10.223 1.00 89.62 86 SER A CA 1
ATOM 685 C C . SER A 1 86 ? 13.393 9.609 -10.701 1.00 89.62 86 SER A C 1
ATOM 687 O O . SER A 1 86 ? 13.042 8.461 -10.985 1.00 89.62 86 SER A O 1
ATOM 689 N N . ASP A 1 87 ? 12.609 10.669 -10.897 1.00 87.50 87 ASP A N 1
ATOM 690 C CA . ASP A 1 87 ? 11.240 10.564 -11.409 1.00 87.50 87 ASP A CA 1
ATOM 691 C C . ASP A 1 87 ? 11.175 9.838 -12.757 1.00 87.50 87 ASP A C 1
ATOM 693 O O . ASP A 1 87 ? 10.234 9.094 -13.003 1.00 87.50 87 ASP A O 1
ATOM 697 N N . THR A 1 88 ? 12.196 9.964 -13.614 1.00 90.94 88 THR A N 1
ATOM 698 C CA . THR A 1 88 ? 12.285 9.208 -14.875 1.00 90.94 88 THR A CA 1
ATOM 699 C C . THR A 1 88 ? 12.267 7.696 -14.644 1.00 90.94 88 THR A C 1
ATOM 701 O O . THR A 1 88 ? 11.561 6.979 -15.347 1.00 90.94 88 THR A O 1
ATOM 704 N N . ILE A 1 89 ? 13.015 7.201 -13.652 1.00 90.38 89 ILE A N 1
ATOM 705 C CA . ILE A 1 89 ? 13.058 5.768 -13.329 1.00 90.38 89 ILE A CA 1
ATOM 706 C C . ILE A 1 89 ? 11.728 5.328 -12.712 1.00 90.38 89 ILE A C 1
ATOM 708 O O . ILE A 1 89 ? 11.208 4.269 -13.067 1.00 90.38 89 ILE A O 1
ATOM 712 N N . VAL A 1 90 ? 11.161 6.142 -11.816 1.00 90.00 90 VAL A N 1
ATOM 713 C CA . VAL A 1 90 ? 9.858 5.858 -11.196 1.00 90.00 90 VAL A CA 1
ATOM 714 C C . VAL A 1 90 ? 8.758 5.787 -12.256 1.00 90.00 90 VAL A C 1
ATOM 716 O O . VAL A 1 90 ? 7.990 4.826 -12.275 1.00 90.00 90 VAL A O 1
ATOM 719 N N . ASN A 1 91 ? 8.714 6.758 -13.167 1.00 89.44 91 ASN A N 1
ATOM 720 C CA . ASN A 1 91 ? 7.731 6.821 -14.244 1.00 89.44 91 ASN A CA 1
ATOM 721 C C . ASN A 1 91 ? 7.899 5.659 -15.220 1.00 89.44 91 ASN A C 1
ATOM 723 O O . ASN A 1 91 ? 6.912 4.997 -15.512 1.00 89.44 91 ASN A O 1
ATOM 727 N N . GLY A 1 92 ? 9.129 5.322 -15.624 1.00 90.69 92 GLY A N 1
ATOM 728 C CA . GLY A 1 92 ? 9.373 4.154 -16.476 1.00 90.69 92 GLY A CA 1
ATOM 729 C C . GLY A 1 92 ? 8.920 2.840 -15.827 1.00 90.69 92 GLY A C 1
ATOM 730 O O . GLY A 1 92 ? 8.353 1.974 -16.489 1.00 90.69 92 GLY A O 1
ATOM 731 N N . TRP A 1 93 ? 9.090 2.692 -14.508 1.00 92.19 93 TRP A N 1
ATOM 732 C CA . TRP A 1 93 ? 8.553 1.534 -13.788 1.00 92.19 93 TRP A CA 1
ATOM 733 C C . TRP A 1 93 ? 7.015 1.531 -13.761 1.00 92.19 93 TRP A C 1
ATOM 735 O O . TRP A 1 93 ? 6.392 0.489 -13.977 1.00 92.19 93 TRP A O 1
ATOM 745 N N . LEU A 1 94 ? 6.388 2.691 -13.531 1.00 89.00 94 LEU A N 1
ATOM 746 C CA . LEU A 1 94 ? 4.929 2.835 -13.542 1.00 89.00 94 LEU A CA 1
ATOM 747 C C . LEU A 1 94 ? 4.329 2.611 -14.938 1.00 89.00 94 LEU A C 1
ATOM 749 O O . LEU A 1 94 ? 3.278 1.990 -15.026 1.00 89.00 94 LEU A O 1
ATOM 753 N N . GLU A 1 95 ? 4.980 3.040 -16.015 1.00 89.31 95 GLU A N 1
ATOM 754 C CA . GLU A 1 95 ? 4.538 2.790 -17.396 1.00 89.31 95 GLU A CA 1
ATOM 755 C C . GLU A 1 95 ? 4.465 1.290 -17.715 1.00 89.31 95 GLU A C 1
ATOM 757 O O . GLU A 1 95 ? 3.575 0.834 -18.429 1.00 89.31 95 GLU A O 1
ATOM 762 N N . ILE A 1 96 ? 5.357 0.484 -17.140 1.00 87.88 96 ILE A N 1
ATOM 763 C CA . ILE A 1 96 ? 5.348 -0.966 -17.355 1.00 87.88 96 ILE A CA 1
ATOM 764 C C . ILE A 1 96 ? 4.300 -1.639 -16.461 1.00 87.88 96 ILE A C 1
ATOM 766 O O . ILE A 1 96 ? 3.565 -2.518 -16.914 1.00 87.88 96 ILE A O 1
ATOM 770 N N . HIS A 1 97 ? 4.230 -1.252 -15.184 1.00 89.31 97 HIS A N 1
ATOM 771 C CA . HIS A 1 97 ? 3.539 -2.040 -14.157 1.00 89.31 97 HIS A CA 1
ATOM 772 C C . HIS A 1 97 ? 2.209 -1.463 -13.665 1.00 89.31 97 HIS A C 1
ATOM 774 O O . HIS A 1 97 ? 1.416 -2.184 -13.064 1.00 89.31 97 HIS A O 1
ATOM 780 N N . SER A 1 98 ? 1.942 -0.180 -13.900 1.00 86.00 98 SER A N 1
ATOM 781 C CA . SER A 1 98 ? 0.701 0.463 -13.477 1.00 86.00 98 SER A CA 1
ATOM 782 C C . SER A 1 98 ? -0.380 0.300 -14.541 1.00 86.00 98 SER A C 1
ATOM 784 O O . SER A 1 98 ? -0.266 0.864 -15.619 1.00 86.00 98 SER A O 1
ATOM 786 N N . SER A 1 99 ? -1.482 -0.369 -14.225 1.00 84.81 99 SER A N 1
ATOM 787 C CA . SER A 1 99 ? -2.690 -0.421 -15.059 1.00 84.81 99 SER A CA 1
ATOM 788 C C . SER A 1 99 ? -3.391 0.934 -15.210 1.00 84.81 99 SER A C 1
ATOM 790 O O . SER A 1 99 ? -4.238 1.090 -16.082 1.00 84.81 99 SER A O 1
ATOM 792 N N . LEU A 1 100 ? -3.051 1.921 -14.370 1.00 82.19 100 LEU A N 1
ATOM 793 C CA . LEU A 1 100 ? -3.566 3.289 -14.483 1.0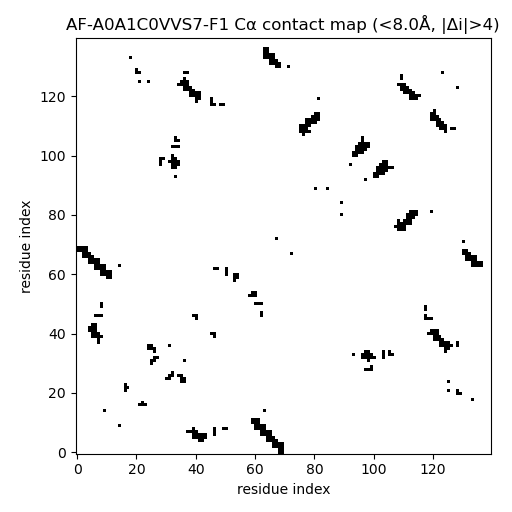0 82.19 100 LEU A CA 1
ATOM 794 C C . LEU A 1 100 ? -2.703 4.181 -15.386 1.00 82.19 100 LEU A C 1
ATOM 796 O O . LEU A 1 100 ? -3.225 5.108 -15.995 1.00 82.19 100 LEU A O 1
ATOM 800 N N . TYR A 1 101 ? -1.391 3.933 -15.435 1.00 77.12 101 TYR A N 1
ATOM 801 C CA . TYR A 1 101 ? -0.429 4.815 -16.115 1.00 77.12 101 TYR A CA 1
ATOM 802 C C . TYR A 1 101 ? 0.238 4.164 -17.332 1.00 77.12 101 TYR A C 1
ATOM 804 O O . TYR A 1 101 ? 0.919 4.855 -18.080 1.00 77.12 101 TYR A O 1
ATOM 812 N N . GLY A 1 102 ? 0.042 2.865 -17.552 1.00 82.25 102 GLY A N 1
ATOM 813 C CA . GLY A 1 102 ? 0.639 2.143 -18.664 1.00 82.25 102 GLY A CA 1
ATOM 814 C C . GLY A 1 102 ? 0.108 0.717 -18.798 1.00 82.25 102 GLY A C 1
ATOM 815 O O . GLY A 1 102 ? -1.100 0.497 -18.740 1.00 82.25 102 GLY A O 1
ATOM 816 N N . GLU A 1 103 ? 0.993 -0.254 -19.022 1.00 81.88 103 GLU A N 1
ATOM 817 C CA . GLU A 1 103 ? 0.611 -1.591 -19.503 1.00 81.88 103 GLU A CA 1
ATOM 818 C C . GLU A 1 103 ? 0.025 -2.517 -18.426 1.00 81.88 103 GLU A C 1
ATOM 820 O O . GLU A 1 103 ? -0.557 -3.552 -18.752 1.00 81.88 103 GLU A O 1
ATOM 825 N N . GLY A 1 104 ? 0.191 -2.184 -17.142 1.00 83.75 104 GLY A N 1
ATOM 826 C CA . GLY A 1 104 ? -0.305 -3.015 -16.041 1.00 83.75 104 GLY A CA 1
ATOM 827 C C . GLY A 1 104 ? 0.347 -4.397 -15.955 1.00 83.75 104 GLY A C 1
ATOM 828 O O . GLY A 1 104 ? -0.275 -5.342 -15.461 1.00 83.75 104 GLY A O 1
ATOM 829 N N . ARG A 1 105 ? 1.587 -4.552 -16.445 1.00 86.44 105 ARG A N 1
ATOM 830 C CA . ARG A 1 105 ? 2.289 -5.837 -16.374 1.00 86.44 105 ARG A CA 1
ATOM 831 C C . ARG A 1 105 ? 2.529 -6.229 -14.916 1.00 86.44 105 ARG A C 1
ATOM 833 O O . ARG A 1 105 ? 2.983 -5.394 -14.130 1.00 86.44 105 ARG A O 1
ATOM 840 N N . PRO A 1 106 ? 2.338 -7.505 -14.546 1.00 85.38 106 PRO A N 1
ATOM 841 C CA . PRO A 1 106 ? 2.637 -7.963 -13.197 1.00 85.38 106 PRO A CA 1
ATOM 842 C C . PRO A 1 106 ? 4.089 -7.669 -12.808 1.00 85.38 106 PRO A C 1
ATOM 844 O O . PRO A 1 106 ? 5.010 -7.838 -13.609 1.00 85.38 106 PRO A O 1
ATOM 847 N N . HIS A 1 107 ? 4.304 -7.278 -11.557 1.00 90.31 107 HIS A N 1
ATOM 848 C CA . HIS A 1 107 ? 5.628 -7.214 -10.951 1.00 90.31 107 HIS A CA 1
ATOM 849 C C . HIS A 1 107 ? 5.754 -8.262 -9.847 1.00 90.31 107 HIS A C 1
ATOM 851 O O . HIS A 1 107 ? 4.769 -8.695 -9.252 1.00 90.31 107 HIS A O 1
ATOM 857 N N . SER A 1 108 ? 6.981 -8.637 -9.496 1.00 91.06 108 SER A N 1
ATOM 858 C CA . SER A 1 108 ? 7.198 -9.639 -8.452 1.00 91.06 108 SER A CA 1
ATOM 859 C C . SER A 1 108 ? 7.223 -9.046 -7.038 1.00 91.06 108 SER A C 1
ATOM 861 O O . SER A 1 108 ? 7.205 -9.802 -6.076 1.00 91.06 108 SER A O 1
ATOM 863 N N . TYR A 1 109 ? 7.279 -7.731 -6.834 1.00 95.25 109 TYR A N 1
ATOM 864 C CA . TYR A 1 109 ? 7.449 -7.167 -5.488 1.00 95.25 109 TYR A CA 1
ATOM 865 C C . TYR A 1 109 ? 6.233 -7.377 -4.578 1.00 95.25 109 TYR A C 1
ATOM 867 O O . TYR A 1 109 ? 5.085 -7.228 -4.988 1.00 95.25 109 TYR A O 1
ATOM 875 N N . GLN A 1 110 ? 6.511 -7.716 -3.318 1.00 96.06 110 GLN A N 1
ATOM 876 C CA . GLN A 1 110 ? 5.505 -7.878 -2.265 1.00 96.06 110 GLN A CA 1
ATOM 877 C C . GLN A 1 110 ? 5.263 -6.580 -1.499 1.00 96.06 110 GLN A C 1
ATOM 879 O O . GLN A 1 110 ? 4.210 -6.427 -0.892 1.00 96.06 110 GLN A O 1
ATOM 884 N N . TYR A 1 111 ? 6.247 -5.682 -1.503 1.00 96.69 111 TYR A N 1
ATOM 885 C CA . TYR A 1 111 ? 6.192 -4.393 -0.837 1.00 96.69 111 TYR A CA 1
ATOM 886 C C . TYR A 1 111 ? 6.814 -3.335 -1.749 1.00 96.69 111 TYR A C 1
ATOM 888 O O . TYR A 1 111 ? 7.987 -3.447 -2.101 1.00 96.69 111 TYR A O 1
ATOM 896 N N . VAL A 1 112 ? 6.046 -2.328 -2.149 1.00 95.56 112 VAL A N 1
ATOM 897 C CA . VAL A 1 112 ? 6.530 -1.209 -2.970 1.00 95.56 112 VAL A CA 1
ATOM 898 C C . VAL A 1 112 ? 6.305 0.086 -2.205 1.00 95.56 112 VAL A C 1
ATOM 900 O O . VAL A 1 112 ? 5.242 0.278 -1.621 1.00 95.56 112 VAL A O 1
ATOM 903 N N . ILE A 1 113 ? 7.303 0.965 -2.192 1.00 94.75 113 ILE A N 1
ATOM 904 C CA . ILE A 1 113 ? 7.190 2.309 -1.621 1.00 94.75 113 ILE A CA 1
ATOM 905 C C . ILE A 1 113 ? 7.415 3.316 -2.738 1.00 94.75 113 ILE A C 1
ATOM 907 O O . ILE A 1 113 ? 8.405 3.199 -3.457 1.00 94.75 113 ILE A O 1
ATOM 911 N N . ARG A 1 114 ? 6.540 4.311 -2.872 1.00 91.88 114 ARG A N 1
ATOM 912 C CA . ARG A 1 114 ? 6.717 5.413 -3.828 1.00 91.88 114 ARG A CA 1
ATOM 913 C C . ARG A 1 114 ? 6.266 6.743 -3.242 1.00 91.88 114 ARG A C 1
ATOM 915 O O . ARG A 1 114 ? 5.445 6.774 -2.331 1.00 91.88 114 ARG A O 1
ATOM 922 N N . MET A 1 115 ? 6.786 7.843 -3.776 1.00 89.38 115 MET A N 1
ATOM 923 C CA . MET A 1 115 ? 6.302 9.176 -3.417 1.00 89.38 115 MET A CA 1
ATOM 924 C C . MET A 1 115 ? 5.017 9.517 -4.173 1.00 89.38 115 MET A C 1
ATOM 926 O O . MET A 1 115 ? 4.849 9.171 -5.341 1.00 89.38 115 MET A O 1
ATOM 930 N N . THR A 1 116 ? 4.123 10.226 -3.495 1.00 84.25 116 THR A N 1
ATOM 931 C CA . THR A 1 116 ? 2.909 10.823 -4.055 1.00 84.25 116 THR A CA 1
ATOM 932 C C . THR A 1 116 ? 2.763 12.254 -3.534 1.00 84.25 116 THR A C 1
ATOM 934 O O . THR A 1 116 ? 3.466 12.673 -2.614 1.00 84.25 116 THR A O 1
ATOM 937 N N . ASN A 1 117 ? 1.762 12.979 -4.033 1.00 80.56 117 ASN A N 1
ATOM 938 C CA . ASN A 1 117 ? 1.411 14.310 -3.527 1.00 80.56 117 ASN A CA 1
ATOM 939 C C . ASN A 1 117 ? 0.886 14.314 -2.076 1.00 80.56 117 ASN A C 1
ATOM 941 O O . ASN A 1 117 ? 0.584 15.386 -1.554 1.00 80.56 117 ASN A O 1
ATOM 945 N N . SER A 1 118 ? 0.641 13.149 -1.468 1.00 79.25 118 SER A N 1
ATOM 946 C CA . SER A 1 118 ? 0.163 12.980 -0.083 1.00 79.25 118 SER A CA 1
ATOM 947 C C . SER A 1 118 ? 1.223 12.365 0.838 1.00 79.25 118 SER A C 1
ATOM 949 O O . SER A 1 118 ? 0.903 12.054 1.974 1.00 79.25 118 SER A O 1
ATOM 951 N N . GLY A 1 119 ? 2.455 12.172 0.357 1.00 86.00 119 GLY A N 1
ATOM 952 C CA . GLY A 1 119 ? 3.518 11.493 1.099 1.00 86.00 119 GLY A CA 1
ATOM 953 C C . GLY A 1 119 ? 3.917 10.162 0.465 1.00 86.00 119 GLY A C 1
ATOM 954 O O . GLY A 1 119 ? 3.663 9.915 -0.720 1.00 86.00 119 GLY A O 1
ATOM 955 N N . ALA A 1 120 ? 4.582 9.312 1.246 1.00 91.31 120 ALA A N 1
ATOM 956 C CA . ALA A 1 120 ? 5.034 8.001 0.789 1.00 91.31 120 ALA A CA 1
ATOM 957 C C . ALA A 1 120 ? 3.882 6.988 0.820 1.00 91.31 120 ALA A C 1
ATOM 959 O O . ALA A 1 120 ? 3.396 6.614 1.887 1.00 91.31 120 ALA A O 1
ATOM 960 N N . GLU A 1 121 ? 3.473 6.528 -0.358 1.00 92.81 121 GLU A N 1
ATOM 961 C CA . GLU A 1 121 ? 2.521 5.435 -0.508 1.00 92.81 121 GLU A CA 1
ATOM 962 C C . GLU A 1 121 ? 3.255 4.096 -0.404 1.00 92.81 121 GLU A C 1
ATOM 964 O O . GLU A 1 121 ? 4.307 3.876 -1.010 1.00 92.81 121 GLU A O 1
ATOM 969 N N . HIS A 1 122 ? 2.666 3.198 0.369 1.00 95.56 122 HIS A N 1
ATOM 970 C CA . HIS A 1 122 ? 3.127 1.856 0.660 1.00 95.56 122 HIS A CA 1
ATOM 971 C C . HIS A 1 122 ? 2.109 0.857 0.118 1.00 95.56 122 HIS A C 1
ATOM 973 O O . HIS A 1 122 ? 0.989 0.752 0.622 1.00 95.56 122 HIS A O 1
ATOM 979 N N . TYR A 1 123 ? 2.520 0.101 -0.889 1.00 94.94 123 TYR A N 1
ATOM 980 C CA . TYR A 1 123 ? 1.755 -1.001 -1.448 1.00 94.94 123 TYR A CA 1
ATOM 981 C C . TYR A 1 123 ? 2.252 -2.331 -0.892 1.00 94.94 123 TYR A C 1
ATOM 983 O O . TYR A 1 123 ? 3.448 -2.617 -0.949 1.00 94.94 123 TYR A O 1
ATOM 991 N N . PHE A 1 124 ? 1.330 -3.171 -0.433 1.00 95.50 124 PHE A N 1
ATOM 992 C CA . PHE A 1 124 ? 1.589 -4.549 -0.032 1.00 95.50 124 PHE A CA 1
ATOM 993 C C . PHE A 1 124 ? 0.754 -5.504 -0.878 1.00 95.50 124 PHE A C 1
ATOM 995 O O . PHE A 1 124 ? -0.465 -5.367 -0.922 1.00 95.50 124 PHE A O 1
ATOM 1002 N N . SER A 1 125 ? 1.389 -6.492 -1.512 1.00 93.88 125 SER A N 1
ATOM 1003 C CA . SER A 1 125 ? 0.676 -7.518 -2.286 1.00 93.88 125 SER A CA 1
ATOM 1004 C C . SER A 1 125 ? -0.376 -8.221 -1.427 1.00 93.88 125 SER A C 1
ATOM 1006 O O . SER A 1 125 ? -0.139 -8.502 -0.247 1.00 93.88 125 SER A O 1
ATOM 1008 N N . LYS A 1 126 ? -1.512 -8.581 -2.031 1.00 92.31 126 LYS A N 1
ATOM 1009 C CA . LYS A 1 126 ? -2.543 -9.400 -1.380 1.00 92.31 126 LYS A CA 1
ATOM 1010 C C . LYS A 1 126 ? -1.984 -10.665 -0.714 1.00 92.31 126 LYS A C 1
ATOM 1012 O O . LYS A 1 126 ? -2.458 -11.051 0.348 1.00 92.31 126 LYS A O 1
ATOM 1017 N N . ASP A 1 127 ? -0.927 -11.258 -1.274 1.00 92.44 127 ASP A N 1
ATOM 1018 C CA . ASP A 1 127 ? -0.339 -12.508 -0.773 1.00 92.44 127 ASP A CA 1
ATOM 1019 C C . ASP A 1 127 ? 0.331 -12.335 0.599 1.00 92.44 127 ASP A C 1
ATOM 1021 O O . ASP A 1 127 ? 0.531 -13.305 1.328 1.00 92.44 127 ASP A O 1
ATOM 1025 N N . VAL A 1 128 ? 0.695 -11.100 0.961 1.00 94.31 128 VAL A N 1
ATOM 1026 C CA . VAL A 1 128 ? 1.301 -10.775 2.261 1.00 94.31 128 VAL A CA 1
ATOM 1027 C C . VAL A 1 128 ? 0.320 -10.099 3.212 1.00 94.31 128 VAL A C 1
ATOM 1029 O O . VAL A 1 128 ? 0.660 -9.883 4.374 1.00 94.31 128 VAL A O 1
ATOM 1032 N N . PHE A 1 129 ? -0.903 -9.804 2.759 1.00 93.69 129 PHE A N 1
ATOM 1033 C CA . PHE A 1 129 ? -1.954 -9.234 3.597 1.00 93.69 129 PHE A CA 1
ATOM 1034 C C . PHE A 1 129 ? -2.273 -10.082 4.842 1.00 93.69 129 PHE A C 1
ATOM 1036 O O . PHE A 1 129 ? -2.400 -9.488 5.911 1.00 93.69 129 PHE A O 1
ATOM 1043 N N . PRO A 1 130 ? -2.284 -11.434 4.796 1.00 93.94 130 PRO A N 1
ATOM 1044 C CA . PRO A 1 130 ? -2.485 -12.254 5.997 1.00 93.94 130 PRO A CA 1
ATOM 1045 C C . PRO A 1 130 ? -1.430 -12.060 7.101 1.00 93.94 130 PRO A C 1
ATOM 1047 O O . PRO A 1 130 ? -1.626 -12.513 8.225 1.00 93.94 130 PRO A O 1
ATOM 1050 N N . LEU A 1 131 ? -0.299 -11.403 6.808 1.00 93.81 131 LEU A N 1
ATOM 1051 C CA . LEU A 1 131 ? 0.718 -11.053 7.808 1.00 93.81 131 LEU A CA 1
ATOM 1052 C C . LEU A 1 131 ? 0.359 -9.798 8.614 1.00 93.81 131 LEU A C 1
ATOM 1054 O O . LEU A 1 131 ? 1.069 -9.477 9.574 1.00 93.81 131 LEU A O 1
ATOM 1058 N N . PHE A 1 132 ? -0.685 -9.076 8.206 1.00 93.56 132 PHE A N 1
ATOM 1059 C CA . PHE A 1 132 ? -1.162 -7.879 8.874 1.00 93.56 132 PHE A CA 1
ATOM 1060 C C . PHE A 1 132 ? -2.264 -8.192 9.878 1.00 93.56 132 PHE A C 1
ATOM 1062 O O . PHE A 1 132 ? -3.084 -9.088 9.708 1.00 93.56 132 PHE A O 1
ATOM 1069 N N . THR A 1 133 ? -2.314 -7.373 10.918 1.00 92.75 133 THR A N 1
ATOM 1070 C CA . THR A 1 133 ? -3.436 -7.301 11.844 1.00 92.75 133 THR A CA 1
ATOM 1071 C C . THR A 1 133 ? -4.112 -5.951 11.664 1.00 92.75 133 THR A C 1
ATOM 1073 O O . THR A 1 133 ? -3.475 -4.912 11.862 1.00 92.75 133 THR A O 1
ATOM 1076 N N . LEU A 1 134 ? -5.390 -5.964 11.282 1.00 90.12 134 LEU A N 1
ATOM 1077 C CA . LEU A 1 134 ? -6.224 -4.768 11.290 1.00 90.12 134 LEU A CA 1
ATOM 1078 C C . LEU A 1 134 ? -6.467 -4.348 12.742 1.00 90.12 134 LEU A C 1
ATOM 1080 O O . LEU A 1 134 ? -6.950 -5.128 13.561 1.00 90.12 134 LEU A O 1
ATOM 1084 N N . ILE A 1 135 ? -6.125 -3.106 13.048 1.00 86.88 135 ILE A N 1
ATOM 1085 C CA . ILE A 1 135 ? -6.417 -2.454 14.314 1.00 86.88 135 ILE A CA 1
ATOM 1086 C C . ILE A 1 135 ? -7.623 -1.564 14.058 1.00 86.88 135 ILE A C 1
ATOM 1088 O O . ILE A 1 135 ? -7.507 -0.468 13.506 1.00 86.88 135 ILE A O 1
ATOM 1092 N N . LEU A 1 136 ? -8.795 -2.075 14.421 1.00 71.19 136 LEU A N 1
ATOM 1093 C CA . LEU A 1 136 ? -9.993 -1.257 14.499 1.00 71.19 136 LEU A CA 1
ATOM 1094 C C . LEU A 1 136 ? -9.771 -0.277 15.651 1.00 71.19 136 LEU A C 1
ATOM 1096 O O . LEU A 1 136 ? -9.579 -0.699 16.792 1.00 71.19 136 LEU A O 1
ATOM 1100 N N . ASN A 1 137 ? -9.729 1.020 15.348 1.00 55.25 137 ASN A N 1
ATOM 1101 C CA . ASN A 1 137 ? -9.722 2.036 16.391 1.00 55.25 137 ASN A CA 1
ATOM 1102 C C . ASN A 1 137 ? -11.052 1.912 17.135 1.00 55.25 137 ASN A C 1
ATOM 1104 O O . ASN A 1 137 ? -12.110 2.229 16.598 1.00 55.25 137 ASN A O 1
ATOM 1108 N N . ALA A 1 138 ? -10.997 1.379 18.350 1.00 36.44 138 ALA A N 1
ATOM 1109 C CA . ALA A 1 138 ? -12.135 1.278 19.243 1.00 36.44 138 ALA A CA 1
ATOM 1110 C C . ALA A 1 138 ? -12.375 2.628 19.926 1.00 36.44 138 ALA A C 1
ATOM 1112 O O . ALA A 1 138 ? -12.316 2.698 21.142 1.00 36.44 138 ALA A O 1
ATOM 1113 N N . GLU A 1 139 ? -12.601 3.700 19.167 1.00 34.06 139 GLU A N 1
ATOM 1114 C CA . GLU A 1 139 ? -13.002 4.991 19.735 1.00 34.06 139 GLU A CA 1
ATOM 1115 C C . GLU A 1 139 ? -14.063 5.622 18.827 1.00 34.06 139 GLU A C 1
ATOM 1117 O O . GLU A 1 139 ? -13.778 6.081 17.720 1.00 34.06 139 GLU A O 1
ATOM 1122 N N . ARG A 1 140 ? -15.307 5.514 19.306 1.00 34.31 140 ARG A N 1
ATOM 1123 C CA . ARG A 1 140 ? -16.480 6.290 18.895 1.00 34.31 140 ARG A CA 1
ATOM 1124 C C . ARG A 1 140 ? -16.411 7.680 19.507 1.00 34.31 140 ARG A C 1
ATOM 1126 O O . ARG A 1 140 ? -15.968 7.755 20.674 1.00 34.31 140 ARG A O 1
#

Nearest PDB structures (foldseek):
  6qu4-assembly1_B  TM=2.544E-01  e=8.431E+00 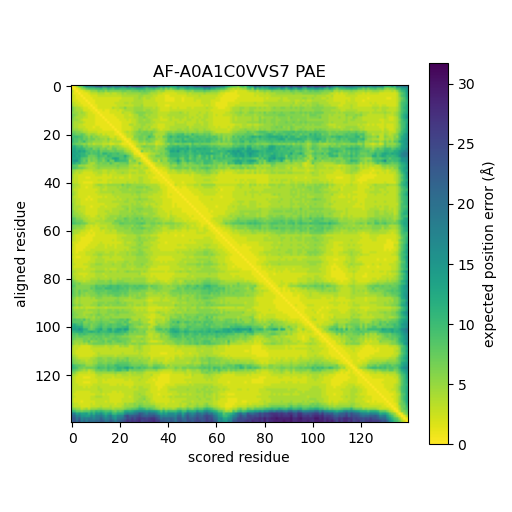 Trypanosoma brucei brucei
  6qu4-assembly1_D  TM=2.543E-01  e=8.431E+00  Trypanosoma brucei brucei
  6qu4-assembly1_A  TM=2.546E-01  e=8.431E+00  Trypanosoma brucei brucei
  6qu3-assembly1_D  TM=2.551E-01  e=7.917E+00  Trypanosoma brucei brucei

Solvent-accessible surface area (backbone atoms only — not comparable to full-atom values): 7737 Å² total; per-residue (Å²): 133,68,66,48,61,33,21,26,71,31,35,70,68,56,44,55,30,50,76,71,74,37,68,84,60,54,73,50,37,94,72,13,26,75,46,49,45,52,63,26,16,70,41,67,65,35,30,45,56,46,46,51,58,38,44,76,71,72,44,76,64,47,83,42,38,36,35,32,44,49,73,61,62,71,70,46,52,69,46,76,50,41,82,92,54,50,67,68,62,47,48,58,50,34,35,46,25,13,46,65,70,41,73,36,39,87,71,89,61,39,28,40,34,35,72,53,102,50,44,53,40,34,38,33,29,50,90,56,48,85,62,45,45,78,48,77,80,91,72,133

Mean predicted aligned error: 5.14 Å